Protein AF-A0A3D5AN71-F1 (afdb_monomer_lite)

Foldseek 3Di:
DDDDPQPPPRDPDDPDPPVCVPVDPDPDDFDFDDPPPDDCVNVVVVVLCVVPVCVVVQFPGWGDDPRDTDTDGDPVCVVVSVVD

Structure (mmCIF, N/CA/C/O backbone):
data_AF-A0A3D5AN71-F1
#
_entry.id   AF-A0A3D5AN71-F1
#
loop_
_atom_site.group_PDB
_atom_site.id
_atom_site.type_symbol
_atom_site.label_atom_id
_atom_site.label_alt_id
_atom_site.label_comp_id
_atom_site.label_asym_id
_atom_site.label_entity_id
_atom_site.label_seq_id
_atom_site.pdbx_PDB_ins_code
_atom_site.Cartn_x
_atom_site.Cartn_y
_atom_site.Cartn_z
_atom_site.occupancy
_atom_site.B_iso_or_equiv
_atom_site.auth_seq_id
_atom_site.auth_comp_id
_atom_site.auth_asym_id
_atom_site.auth_atom_id
_atom_site.pdbx_PDB_model_num
ATOM 1 N N . MET A 1 1 ? 15.906 -16.293 -57.810 1.00 38.16 1 MET A N 1
ATOM 2 C CA . MET A 1 1 ? 16.495 -14.950 -57.647 1.00 38.16 1 MET A CA 1
ATOM 3 C C . MET A 1 1 ? 15.618 -14.211 -56.660 1.00 38.16 1 MET A C 1
ATOM 5 O O . MET A 1 1 ? 14.549 -13.753 -57.030 1.00 38.16 1 MET A O 1
ATOM 9 N N . THR A 1 2 ? 15.989 -14.255 -55.387 1.00 37.88 2 THR A N 1
ATOM 10 C CA . THR A 1 2 ? 15.341 -13.509 -54.305 1.00 37.88 2 THR A CA 1
ATOM 11 C C . THR A 1 2 ? 15.836 -12.071 -54.386 1.00 37.88 2 THR A C 1
ATOM 13 O O . THR A 1 2 ? 17.035 -11.848 -54.252 1.00 37.88 2 THR A O 1
ATOM 16 N N . SER A 1 3 ? 14.949 -11.122 -54.685 1.00 44.06 3 SER A N 1
ATOM 17 C CA . SER A 1 3 ? 15.280 -9.699 -54.600 1.00 44.06 3 SER A CA 1
ATOM 18 C C . SER A 1 3 ? 15.393 -9.314 -53.131 1.00 44.06 3 SER A C 1
ATOM 20 O O . SER A 1 3 ? 14.448 -9.513 -52.374 1.00 44.06 3 SER A O 1
ATOM 22 N N . GLU A 1 4 ? 16.551 -8.801 -52.734 1.00 56.28 4 GLU A N 1
ATOM 23 C CA . GLU A 1 4 ? 16.722 -8.125 -51.453 1.00 56.28 4 GLU A CA 1
ATOM 24 C C . GLU A 1 4 ? 16.077 -6.734 -51.556 1.00 56.28 4 GLU A C 1
ATOM 26 O O . GLU A 1 4 ? 16.420 -5.935 -52.432 1.00 56.28 4 GLU A O 1
ATOM 31 N N . ASP A 1 5 ? 15.112 -6.452 -50.682 1.00 55.09 5 ASP A N 1
ATOM 32 C CA . ASP A 1 5 ? 14.487 -5.139 -50.530 1.00 55.09 5 ASP A CA 1
ATOM 33 C C . ASP A 1 5 ? 15.488 -4.155 -49.900 1.00 55.09 5 ASP A C 1
ATOM 35 O O . ASP A 1 5 ? 15.590 -4.018 -48.681 1.00 55.09 5 ASP A O 1
ATOM 39 N N . HIS A 1 6 ? 16.261 -3.461 -50.735 1.00 52.94 6 HIS A N 1
ATOM 40 C CA . HIS A 1 6 ? 17.136 -2.378 -50.289 1.00 52.94 6 HIS A CA 1
ATOM 41 C C . HIS A 1 6 ? 16.328 -1.074 -50.231 1.00 52.94 6 HIS A C 1
ATOM 43 O O . HIS A 1 6 ? 15.997 -0.482 -51.259 1.00 52.94 6 HIS A O 1
ATOM 49 N N . GLY A 1 7 ? 16.014 -0.604 -49.019 1.00 56.12 7 GLY A N 1
ATOM 50 C CA . GLY A 1 7 ? 15.436 0.726 -48.805 1.00 56.12 7 GLY A CA 1
ATOM 51 C C . GLY A 1 7 ? 16.356 1.849 -49.314 1.00 56.12 7 GLY A C 1
ATOM 52 O O . GLY A 1 7 ? 17.575 1.685 -49.377 1.00 56.12 7 GLY A O 1
ATOM 53 N N . MET A 1 8 ? 15.780 3.015 -49.634 1.00 57.00 8 MET A N 1
ATOM 54 C CA . MET A 1 8 ? 16.413 4.155 -50.340 1.00 57.00 8 MET A CA 1
ATOM 55 C C . MET A 1 8 ? 17.719 4.725 -49.735 1.00 57.00 8 MET A C 1
ATOM 57 O O . MET A 1 8 ? 18.348 5.573 -50.362 1.00 57.00 8 MET A O 1
ATOM 61 N N . PHE A 1 9 ? 18.150 4.269 -48.553 1.00 63.81 9 PHE A N 1
ATOM 62 C CA . PHE A 1 9 ? 19.357 4.735 -47.856 1.00 63.81 9 PHE A CA 1
ATOM 63 C C . PHE A 1 9 ? 20.451 3.667 -47.686 1.00 63.81 9 PHE A C 1
ATOM 65 O O . PHE A 1 9 ? 21.452 3.932 -47.027 1.00 63.81 9 PHE A O 1
ATOM 72 N N . GLY A 1 10 ? 20.292 2.467 -48.259 1.00 53.38 10 GLY A N 1
ATOM 73 C CA . GLY A 1 10 ? 21.351 1.446 -48.278 1.00 53.38 10 GLY A CA 1
ATOM 74 C C . GLY A 1 10 ? 21.783 0.920 -46.901 1.00 53.38 10 GLY A C 1
ATOM 75 O O . GLY A 1 10 ? 22.866 0.352 -46.776 1.00 53.38 10 GLY A O 1
ATOM 76 N N . VAL A 1 11 ? 20.967 1.113 -45.860 1.00 58.75 11 VAL A N 1
ATOM 77 C CA . VAL A 1 11 ? 21.292 0.674 -44.499 1.00 58.75 11 VAL A CA 1
ATOM 78 C C . VAL A 1 11 ? 21.060 -0.832 -44.349 1.00 58.75 11 VAL A C 1
ATOM 80 O O . VAL A 1 11 ? 19.934 -1.296 -44.207 1.00 58.75 11 VAL A O 1
ATOM 83 N N . GLY A 1 12 ? 22.142 -1.610 -44.375 1.00 55.94 12 GLY A N 1
ATOM 84 C CA . GLY A 1 12 ? 22.139 -3.011 -43.952 1.00 55.94 12 GLY A CA 1
ATOM 85 C C . GLY A 1 12 ? 22.287 -3.098 -42.433 1.00 55.94 12 GLY A C 1
ATOM 86 O O . GLY A 1 12 ? 23.406 -3.122 -41.929 1.00 55.94 12 GLY A O 1
ATOM 87 N N . GLY A 1 13 ? 21.175 -3.085 -41.694 1.00 66.69 13 GLY A N 1
ATOM 88 C CA . GLY A 1 13 ? 21.175 -3.158 -40.227 1.00 66.69 13 GLY A CA 1
ATOM 89 C C . GLY A 1 13 ? 19.819 -2.823 -39.596 1.00 66.69 13 GLY A C 1
ATOM 90 O O . GLY A 1 13 ? 18.839 -2.604 -40.298 1.00 66.69 13 GLY A O 1
ATOM 91 N N . THR A 1 14 ? 19.755 -2.761 -38.262 1.00 68.12 14 THR A N 1
ATOM 92 C CA . THR A 1 14 ? 18.519 -2.563 -37.470 1.00 68.12 14 THR A CA 1
ATOM 93 C C . THR A 1 14 ? 17.833 -1.202 -37.638 1.00 68.12 14 THR A C 1
ATOM 95 O O . THR A 1 14 ? 16.715 -1.037 -37.160 1.00 68.12 14 THR A O 1
ATOM 98 N N . GLY A 1 15 ? 18.468 -0.221 -38.288 1.00 66.19 15 GLY A N 1
ATOM 99 C CA . GLY A 1 15 ? 17.894 1.117 -38.489 1.00 66.19 15 GLY A CA 1
ATOM 100 C C . GLY A 1 15 ? 17.761 1.963 -37.214 1.00 66.19 15 GLY A C 1
ATOM 101 O O . GLY A 1 15 ? 17.149 3.026 -37.257 1.00 66.19 15 GLY A O 1
ATOM 102 N N . ASP A 1 16 ? 18.333 1.524 -36.089 1.00 68.19 16 ASP A N 1
ATOM 103 C CA . ASP A 1 16 ? 18.316 2.278 -34.836 1.00 68.19 16 ASP A CA 1
ATOM 104 C C . ASP A 1 16 ? 19.364 3.404 -34.845 1.00 68.19 16 ASP A C 1
ATOM 106 O O . ASP A 1 16 ? 20.563 3.169 -34.701 1.00 68.19 16 ASP A O 1
ATOM 110 N N . THR A 1 17 ? 18.907 4.647 -34.998 1.00 61.59 17 THR A N 1
ATOM 111 C CA . THR A 1 17 ? 19.761 5.847 -34.986 1.00 61.59 17 THR A CA 1
ATOM 112 C C . THR A 1 17 ? 20.045 6.373 -33.581 1.00 61.59 17 THR A C 1
ATOM 114 O O . THR A 1 17 ? 20.799 7.332 -33.432 1.00 61.59 17 THR A O 1
ATOM 117 N N . SER A 1 18 ? 19.424 5.794 -32.550 1.00 67.44 18 SER A N 1
ATOM 118 C CA . SER A 1 18 ? 19.598 6.231 -31.164 1.00 67.44 18 SER A CA 1
ATOM 119 C C . SER A 1 18 ? 20.866 5.651 -30.519 1.00 67.44 18 SER A C 1
ATOM 121 O O . SER A 1 18 ? 21.351 6.192 -29.529 1.00 67.44 18 SER A O 1
ATOM 123 N N . GLY A 1 19 ? 21.426 4.577 -31.094 1.00 62.59 19 GLY A N 1
ATOM 124 C CA . GLY A 1 19 ? 22.564 3.838 -30.537 1.00 62.59 19 GLY A CA 1
ATOM 125 C C . GLY A 1 19 ? 22.195 2.943 -29.348 1.00 62.59 19 GLY A C 1
ATOM 126 O O . GLY A 1 19 ? 23.077 2.338 -28.741 1.00 62.59 19 GLY A O 1
ATOM 127 N N . PHE A 1 20 ? 20.904 2.837 -29.021 1.00 66.06 20 PHE A N 1
ATOM 128 C CA . PHE A 1 20 ? 20.379 2.099 -27.875 1.00 66.06 20 PHE A CA 1
ATOM 129 C C . PHE A 1 20 ? 19.762 0.754 -28.264 1.00 66.06 20 PHE A C 1
ATOM 131 O O . PHE A 1 20 ? 18.869 0.305 -27.558 1.00 66.06 20 PHE A O 1
ATOM 138 N N . GLY A 1 21 ? 20.211 0.108 -29.345 1.00 58.41 21 GLY A N 1
ATOM 139 C CA . GLY A 1 21 ? 19.607 -1.076 -29.977 1.00 58.41 21 GLY A CA 1
ATOM 140 C C . GLY A 1 21 ? 19.272 -2.250 -29.043 1.00 58.41 21 GLY A C 1
ATOM 141 O O . GLY A 1 21 ? 19.960 -3.266 -29.049 1.00 58.41 21 GLY A O 1
ATOM 142 N N . GLY A 1 22 ? 18.200 -2.120 -28.256 1.00 67.69 22 GLY A N 1
ATOM 143 C CA . GLY A 1 22 ? 17.769 -3.063 -27.221 1.00 67.69 22 GLY A CA 1
ATOM 144 C C . GLY A 1 22 ? 18.135 -2.708 -25.769 1.00 67.69 22 GLY A C 1
ATOM 145 O O . GLY A 1 22 ? 17.891 -3.528 -24.884 1.00 67.69 22 GLY A O 1
ATOM 146 N N . LEU A 1 23 ? 18.694 -1.529 -25.473 1.00 71.44 23 LEU A N 1
ATOM 147 C CA . LEU A 1 23 ? 18.951 -1.082 -24.098 1.00 71.44 23 LEU A CA 1
ATOM 148 C C . LEU A 1 23 ? 17.637 -0.702 -23.407 1.00 71.44 23 LEU A C 1
ATOM 150 O O . LEU A 1 23 ? 17.196 0.443 -23.425 1.00 71.44 23 LEU A O 1
ATOM 154 N N . VAL A 1 24 ? 17.027 -1.692 -22.761 1.00 71.81 24 VAL A N 1
ATOM 155 C CA . VAL A 1 24 ? 15.949 -1.485 -21.794 1.00 71.81 24 VAL A CA 1
ATOM 156 C C . VAL A 1 24 ? 16.600 -1.222 -20.431 1.00 71.81 24 VAL A C 1
ATOM 158 O O . VAL A 1 24 ? 17.326 -2.094 -19.938 1.00 71.81 24 VAL A O 1
ATOM 161 N N . PRO A 1 25 ? 16.386 -0.049 -19.803 1.00 71.88 25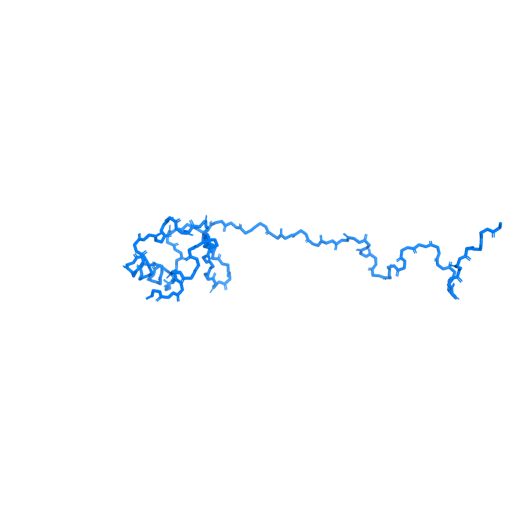 PRO A N 1
ATOM 162 C CA . PRO A 1 25 ? 16.820 0.175 -18.431 1.00 71.88 25 PRO A CA 1
ATOM 163 C C . PRO A 1 25 ? 16.261 -0.935 -17.546 1.00 71.88 25 PRO A C 1
ATOM 165 O O . PRO A 1 25 ? 15.065 -1.231 -17.596 1.00 71.88 25 PRO A O 1
ATOM 168 N N . ARG A 1 26 ? 17.115 -1.572 -16.740 1.00 72.38 26 ARG A N 1
ATOM 169 C CA . ARG A 1 26 ? 16.610 -2.533 -15.757 1.00 72.38 26 ARG A CA 1
ATOM 170 C C . ARG A 1 26 ? 15.740 -1.765 -14.763 1.00 72.38 26 ARG A C 1
ATOM 172 O O . ARG A 1 26 ? 16.210 -0.742 -14.256 1.00 72.38 26 ARG A O 1
ATOM 179 N N . PRO A 1 27 ? 14.512 -2.226 -14.475 1.00 70.50 27 PRO A N 1
ATOM 180 C CA . PRO A 1 27 ? 13.733 -1.625 -13.408 1.00 70.50 27 PRO A CA 1
ATOM 181 C C . PRO A 1 27 ? 14.548 -1.698 -12.114 1.00 70.50 27 PRO A C 1
ATOM 183 O O . PRO A 1 27 ? 15.199 -2.709 -11.836 1.00 70.50 27 PRO A O 1
ATOM 186 N N . GLY A 1 28 ? 14.564 -0.598 -11.363 1.00 70.69 28 GLY A N 1
ATOM 187 C CA . GLY A 1 28 ? 15.199 -0.571 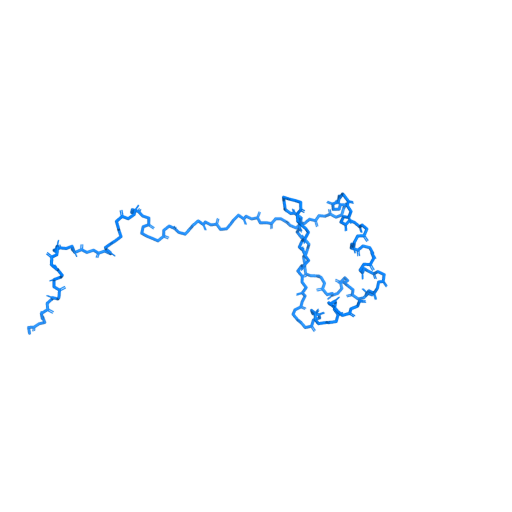-10.051 1.00 70.69 28 GLY A CA 1
ATOM 188 C C . GLY A 1 28 ? 14.549 -1.598 -9.126 1.00 70.69 28 GLY A C 1
ATOM 189 O O . GLY A 1 28 ? 13.351 -1.866 -9.228 1.00 70.69 28 GLY A O 1
ATOM 190 N N . THR A 1 29 ? 15.335 -2.180 -8.224 1.00 75.31 29 THR A N 1
ATOM 191 C CA . THR A 1 29 ? 14.790 -3.049 -7.180 1.00 75.31 29 THR A CA 1
ATOM 192 C C . THR A 1 29 ? 14.001 -2.191 -6.201 1.00 75.31 29 THR A C 1
ATOM 194 O O . THR A 1 29 ? 14.580 -1.391 -5.470 1.00 75.31 29 THR A O 1
ATOM 197 N N . VAL A 1 30 ? 12.683 -2.362 -6.190 1.00 78.62 30 VAL A N 1
ATOM 198 C CA . VAL A 1 30 ? 11.813 -1.792 -5.163 1.00 78.62 30 VAL A CA 1
ATOM 199 C C . VAL A 1 30 ? 11.805 -2.756 -3.981 1.00 78.62 30 VAL A C 1
ATOM 201 O O . VAL A 1 30 ? 11.433 -3.919 -4.144 1.00 78.62 30 VAL A O 1
ATOM 204 N N . LEU A 1 31 ? 12.274 -2.287 -2.825 1.00 82.62 31 LEU A N 1
ATOM 205 C CA . LEU A 1 31 ? 12.317 -3.071 -1.593 1.00 82.62 31 LEU A CA 1
ATOM 206 C C . LEU A 1 31 ? 10.971 -3.010 -0.874 1.00 82.62 31 LEU A C 1
ATOM 208 O O . LEU A 1 31 ? 10.292 -1.983 -0.896 1.00 82.62 31 LEU A O 1
ATOM 212 N N . ASP A 1 32 ? 10.617 -4.107 -0.215 1.00 89.75 32 ASP A N 1
ATOM 213 C CA . ASP A 1 32 ? 9.487 -4.154 0.701 1.00 89.75 32 ASP A CA 1
ATOM 214 C C . ASP A 1 32 ? 9.707 -3.167 1.855 1.00 89.75 32 ASP A C 1
ATOM 216 O O . ASP A 1 32 ? 10.762 -3.151 2.497 1.00 89.75 32 ASP A O 1
ATOM 220 N N . ALA A 1 33 ? 8.700 -2.342 2.123 1.00 90.81 33 ALA A N 1
ATOM 221 C CA . ALA A 1 33 ? 8.693 -1.467 3.280 1.00 90.81 33 ALA A CA 1
ATOM 222 C C . ALA A 1 33 ? 8.355 -2.276 4.539 1.00 90.81 33 ALA A C 1
ATOM 224 O O . ALA A 1 33 ? 7.489 -3.152 4.524 1.00 90.81 33 ALA A O 1
ATOM 225 N N . GLN A 1 34 ? 9.023 -1.958 5.645 1.00 88.75 34 GLN A N 1
ATOM 226 C CA . GLN A 1 34 ? 8.691 -2.492 6.963 1.00 88.75 34 GLN A CA 1
ATOM 227 C C . GLN A 1 34 ? 8.033 -1.403 7.799 1.00 88.75 34 GLN A C 1
ATOM 229 O O . GLN A 1 34 ? 8.399 -0.236 7.690 1.00 88.75 34 GLN A O 1
ATOM 234 N N . ARG A 1 35 ? 7.086 -1.796 8.655 1.00 89.12 35 ARG A N 1
ATOM 235 C CA . ARG A 1 35 ? 6.522 -0.889 9.657 1.00 89.12 35 ARG A CA 1
ATOM 236 C C . ARG A 1 35 ? 7.623 -0.423 10.636 1.00 89.12 35 ARG A C 1
ATOM 238 O O . ARG A 1 35 ? 8.478 -1.240 10.993 1.00 89.12 35 ARG A O 1
ATOM 245 N N . PRO A 1 36 ? 7.580 0.824 11.138 1.00 91.50 36 PRO A N 1
ATOM 246 C CA . PRO A 1 36 ? 6.641 1.882 10.757 1.00 91.50 36 PRO A CA 1
ATOM 247 C C . PRO A 1 36 ? 6.932 2.421 9.348 1.00 91.50 36 PRO A C 1
ATOM 249 O O . PRO A 1 36 ? 8.089 2.647 8.993 1.00 91.50 36 PRO A O 1
ATOM 252 N N . TYR A 1 37 ? 5.881 2.629 8.555 1.00 90.25 37 TYR A N 1
ATOM 253 C CA . TYR A 1 37 ? 5.979 3.164 7.192 1.00 90.25 37 TYR A CA 1
ATOM 254 C C . TYR A 1 37 ? 6.291 4.668 7.176 1.00 90.25 37 TYR A C 1
ATOM 256 O O . TYR A 1 37 ? 6.887 5.166 6.218 1.00 90.25 37 TYR A O 1
ATOM 264 N N . GLY A 1 38 ? 5.946 5.371 8.257 1.00 90.06 38 GLY A N 1
ATOM 265 C CA . GLY A 1 38 ? 6.207 6.789 8.461 1.00 90.06 38 GLY A CA 1
ATOM 266 C C . GLY A 1 38 ? 5.092 7.704 7.949 1.00 90.06 38 GLY A C 1
ATOM 267 O O . GLY A 1 38 ? 4.324 7.356 7.053 1.00 90.06 38 GLY A O 1
ATOM 268 N N . GLY A 1 39 ? 5.031 8.911 8.522 1.00 88.88 39 GLY A N 1
ATOM 269 C CA . GLY A 1 39 ? 3.978 9.887 8.229 1.00 88.88 39 GLY A CA 1
ATOM 270 C C . GLY A 1 39 ? 2.592 9.358 8.599 1.00 88.88 39 GLY A C 1
ATOM 271 O O . GLY A 1 39 ? 2.448 8.634 9.581 1.00 88.88 39 GLY A O 1
ATOM 272 N N . ASP A 1 40 ? 1.597 9.689 7.780 1.00 91.75 40 ASP A N 1
ATOM 273 C CA . ASP A 1 40 ? 0.207 9.250 7.965 1.00 91.75 40 ASP A CA 1
ATOM 274 C C . ASP A 1 40 ? -0.043 7.827 7.415 1.00 91.75 40 ASP A C 1
ATOM 276 O O . ASP A 1 40 ? -1.149 7.300 7.503 1.00 91.75 40 ASP A O 1
ATOM 280 N N . PHE A 1 41 ? 0.970 7.172 6.829 1.00 96.06 41 PHE A N 1
ATOM 281 C CA . PHE A 1 41 ? 0.799 5.855 6.205 1.00 96.06 41 PHE A CA 1
ATOM 282 C C . PHE A 1 41 ? 0.501 4.755 7.214 1.00 96.06 41 PHE A C 1
ATOM 284 O O . PHE A 1 41 ? -0.289 3.865 6.912 1.00 96.06 41 PHE A O 1
ATOM 291 N N . ASP A 1 42 ? 1.103 4.806 8.402 1.00 94.94 42 ASP A N 1
ATOM 292 C CA . ASP A 1 42 ? 0.800 3.833 9.451 1.00 94.94 42 ASP A CA 1
ATOM 293 C C . ASP A 1 42 ? -0.669 3.938 9.888 1.00 94.94 42 ASP A C 1
ATOM 295 O O . ASP A 1 42 ? -1.341 2.916 9.969 1.00 94.94 42 ASP A O 1
ATOM 299 N N . GLU A 1 43 ? -1.199 5.156 10.045 1.00 95.81 43 GLU A N 1
ATOM 300 C CA . GLU A 1 43 ? -2.609 5.389 10.386 1.00 95.81 43 GLU A CA 1
ATOM 301 C C . GLU A 1 43 ? -3.556 4.888 9.288 1.00 95.81 43 GLU A C 1
ATOM 303 O O . GLU A 1 43 ? -4.540 4.213 9.583 1.00 95.81 43 GLU A O 1
ATOM 308 N N . VAL A 1 44 ? -3.243 5.151 8.014 1.00 94.88 44 VAL A N 1
ATOM 309 C CA . VAL A 1 44 ? -4.045 4.662 6.879 1.00 94.88 44 VAL A CA 1
ATOM 310 C C . VAL A 1 44 ? -4.077 3.135 6.835 1.00 94.88 44 VAL A C 1
ATOM 312 O O . VAL A 1 44 ? -5.140 2.547 6.631 1.00 94.88 44 VAL A O 1
ATOM 315 N N . VAL A 1 45 ? -2.928 2.476 7.019 1.00 94.75 45 VAL A N 1
ATOM 316 C CA . VAL A 1 45 ? -2.879 1.008 7.008 1.00 94.75 45 VAL A CA 1
ATOM 317 C C . VAL A 1 45 ? -3.578 0.435 8.240 1.00 94.75 45 VAL A C 1
ATOM 319 O O . VAL A 1 45 ? -4.271 -0.570 8.113 1.00 94.75 45 VAL A O 1
ATOM 322 N N . ASP A 1 46 ? -3.462 1.069 9.406 1.00 94.69 46 ASP A N 1
ATOM 323 C CA . ASP A 1 46 ? -4.143 0.626 10.626 1.00 94.69 46 ASP A CA 1
ATOM 324 C C . ASP A 1 46 ? -5.667 0.764 10.513 1.00 94.69 46 ASP A C 1
ATOM 326 O O . ASP A 1 46 ? -6.390 -0.175 10.847 1.00 94.69 46 ASP A O 1
ATOM 330 N N . ALA A 1 47 ? -6.163 1.870 9.953 1.00 95.75 47 ALA A N 1
ATOM 331 C CA . ALA A 1 47 ? -7.586 2.055 9.674 1.00 95.75 47 ALA A CA 1
ATOM 332 C C . ALA A 1 47 ? -8.113 1.019 8.665 1.00 95.75 47 ALA A C 1
ATOM 334 O O . ALA A 1 47 ? -9.215 0.494 8.825 1.00 95.75 47 ALA A O 1
ATOM 335 N N . LEU A 1 48 ? -7.316 0.678 7.645 1.00 94.81 48 LEU A N 1
ATOM 336 C CA . LEU A 1 48 ? -7.673 -0.369 6.689 1.00 94.81 48 LEU A CA 1
ATOM 337 C C . LEU A 1 48 ? -7.655 -1.769 7.330 1.00 94.81 48 LEU A C 1
ATOM 339 O O . LEU A 1 48 ? -8.515 -2.585 7.010 1.00 94.81 48 LEU A O 1
ATOM 343 N N . GLU A 1 49 ? -6.715 -2.055 8.241 1.00 94.75 49 GLU A N 1
ATOM 344 C CA . GLU A 1 49 ? -6.701 -3.304 9.024 1.00 94.75 49 GLU A CA 1
ATOM 345 C C . GLU A 1 49 ? -7.929 -3.410 9.944 1.00 94.75 49 GLU A C 1
ATOM 347 O O . GLU A 1 49 ? -8.462 -4.507 10.118 1.00 94.75 49 GLU A O 1
ATOM 352 N N . GLU A 1 50 ? -8.394 -2.296 10.517 1.00 96.12 50 GLU A N 1
ATOM 353 C CA . GLU A 1 50 ? -9.611 -2.255 11.337 1.00 96.12 50 GLU A CA 1
ATOM 354 C C . GLU A 1 50 ? -10.868 -2.512 10.498 1.00 96.12 50 GLU A C 1
ATOM 356 O O . GLU A 1 50 ? -11.718 -3.321 10.879 1.00 96.12 50 GLU A O 1
ATOM 361 N N . ALA A 1 51 ? -10.974 -1.853 9.343 1.00 96.38 51 ALA A N 1
ATOM 362 C CA . ALA A 1 51 ? -12.129 -1.968 8.463 1.00 96.38 51 ALA A CA 1
ATOM 363 C C . ALA A 1 51 ? -12.199 -3.351 7.786 1.00 96.38 51 ALA A C 1
ATOM 365 O O . ALA A 1 51 ? -13.279 -3.934 7.665 1.00 96.38 51 ALA A O 1
ATOM 366 N N . TYR A 1 52 ? -11.047 -3.904 7.386 1.00 96.06 52 TYR A N 1
ATOM 367 C CA . TYR A 1 52 ? -10.922 -5.206 6.734 1.00 96.06 52 TYR A CA 1
ATOM 368 C C . TYR A 1 52 ? -9.952 -6.123 7.507 1.00 96.06 52 TYR A C 1
ATOM 370 O O . TYR A 1 52 ? -8.761 -6.201 7.187 1.00 96.06 52 TYR A O 1
ATOM 378 N N . PRO A 1 53 ? -10.442 -6.897 8.498 1.00 93.50 53 PRO A N 1
ATOM 379 C CA . PRO A 1 53 ? -9.594 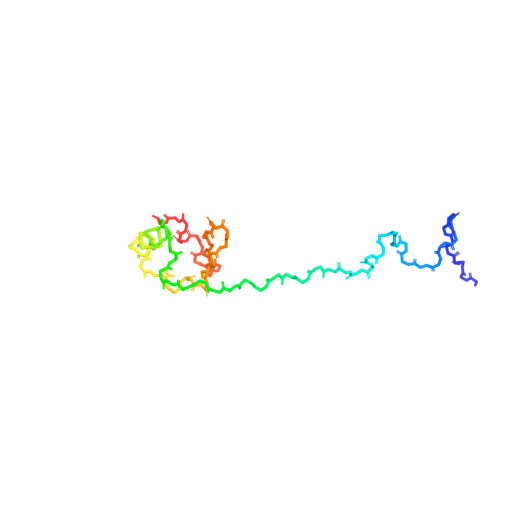-7.721 9.369 1.00 93.50 53 PRO A CA 1
ATOM 380 C C . PRO A 1 53 ? -8.755 -8.786 8.645 1.00 93.50 53 PRO A C 1
ATOM 382 O O . PRO A 1 53 ? -7.762 -9.270 9.189 1.00 93.50 53 PRO A O 1
ATOM 385 N N . GLN A 1 54 ? -9.137 -9.170 7.421 1.00 93.25 54 GLN A N 1
ATOM 386 C CA . GLN A 1 54 ? -8.408 -10.126 6.581 1.00 93.25 54 GLN A CA 1
ATOM 387 C C . GLN A 1 54 ? -7.336 -9.456 5.700 1.00 93.25 54 GLN A C 1
ATOM 389 O O . GLN A 1 54 ? -6.807 -10.097 4.786 1.00 93.25 54 GLN A O 1
ATOM 394 N N . LEU A 1 55 ? -6.990 -8.183 5.951 1.00 93.62 55 LEU A N 1
ATOM 395 C CA . LEU A 1 55 ? -6.020 -7.432 5.147 1.00 93.62 55 LEU A CA 1
ATOM 396 C C . LEU A 1 55 ? -4.670 -8.143 5.058 1.00 93.62 55 LEU A C 1
ATOM 398 O O . LEU A 1 55 ? -4.090 -8.219 3.979 1.00 93.62 55 LEU A O 1
ATOM 402 N N . ARG A 1 56 ? -4.195 -8.732 6.160 1.00 91.00 56 ARG A N 1
ATOM 403 C CA . ARG A 1 56 ? -2.906 -9.444 6.189 1.00 91.00 56 ARG A CA 1
ATOM 404 C C . ARG A 1 56 ? -2.867 -10.648 5.251 1.00 91.00 56 ARG A C 1
ATOM 406 O O . ARG A 1 56 ? -1.824 -10.924 4.677 1.00 91.00 56 ARG A O 1
ATOM 413 N N . ASP A 1 57 ? -3.998 -11.320 5.050 1.00 93.25 57 ASP A N 1
ATOM 414 C CA . ASP A 1 57 ? -4.121 -12.420 4.088 1.00 93.25 57 ASP A CA 1
ATOM 415 C C . ASP A 1 57 ? -4.342 -11.929 2.649 1.00 93.25 57 ASP A C 1
ATOM 417 O O . ASP A 1 57 ? -4.373 -12.735 1.716 1.00 93.25 57 ASP A O 1
ATOM 421 N N . ALA A 1 58 ? -4.641 -10.644 2.458 1.00 94.94 58 ALA A N 1
ATOM 422 C CA . ALA A 1 58 ? -4.822 -10.028 1.149 1.00 94.94 58 ALA A CA 1
ATOM 423 C C . ALA A 1 58 ? -3.563 -9.316 0.648 1.00 94.94 58 ALA A C 1
ATOM 425 O O . ALA A 1 58 ? -3.431 -9.111 -0.554 1.00 94.94 58 ALA A O 1
ATOM 426 N N . LEU A 1 59 ? -2.654 -8.959 1.551 1.00 94.50 59 LEU A N 1
ATOM 427 C CA . LEU A 1 59 ? -1.466 -8.166 1.278 1.00 94.50 59 LEU A CA 1
ATOM 428 C C . LEU A 1 59 ? -0.278 -9.058 0.894 1.00 94.50 59 LEU A C 1
ATOM 430 O O . LEU A 1 59 ? 0.191 -9.866 1.690 1.00 94.50 59 LEU A O 1
ATOM 434 N N . GLU A 1 60 ? 0.236 -8.889 -0.320 1.00 94.12 60 GLU A N 1
ATOM 435 C CA . GLU A 1 60 ? 1.435 -9.584 -0.806 1.00 94.12 60 GLU A CA 1
ATOM 436 C C . GLU A 1 60 ? 2.714 -8.821 -0.448 1.00 94.12 60 GLU A C 1
ATOM 438 O O . GLU A 1 60 ? 3.733 -9.423 -0.119 1.00 94.12 60 GLU A O 1
ATOM 443 N N . ARG A 1 61 ? 2.662 -7.488 -0.536 1.00 92.94 61 ARG A N 1
ATOM 444 C CA . ARG A 1 61 ? 3.796 -6.590 -0.296 1.00 92.94 61 ARG A CA 1
ATOM 445 C C . ARG A 1 61 ? 3.322 -5.170 -0.015 1.00 92.94 61 ARG A C 1
ATOM 447 O O . ARG A 1 61 ? 2.346 -4.710 -0.605 1.00 92.94 61 ARG A O 1
ATOM 454 N N . VAL A 1 62 ? 4.092 -4.441 0.788 1.00 95.06 62 VAL A N 1
ATOM 455 C CA . VAL A 1 62 ? 3.985 -2.984 0.923 1.00 95.06 62 VAL A CA 1
ATOM 456 C C . VAL A 1 62 ? 5.239 -2.326 0.380 1.00 95.06 62 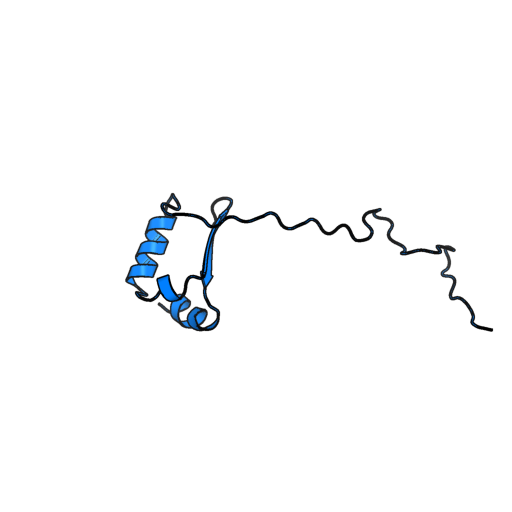VAL A C 1
ATOM 458 O O . VAL A 1 62 ? 6.346 -2.796 0.621 1.00 95.06 62 VAL A O 1
ATOM 461 N N . VAL A 1 63 ? 5.067 -1.231 -0.348 1.00 94.88 63 VAL A N 1
ATOM 462 C CA . VAL A 1 63 ? 6.157 -0.386 -0.832 1.00 94.88 63 VAL A CA 1
ATOM 463 C C . VAL A 1 63 ? 5.881 1.045 -0.411 1.00 94.88 63 VAL A C 1
ATOM 465 O O . VAL A 1 63 ? 4.760 1.528 -0.554 1.00 94.88 63 VAL A O 1
ATOM 468 N N . VAL A 1 64 ? 6.925 1.728 0.047 1.00 93.88 64 VAL A N 1
ATOM 469 C CA . VAL A 1 64 ? 6.932 3.181 0.199 1.00 93.88 64 VAL A CA 1
ATOM 470 C C . VAL A 1 64 ? 8.080 3.724 -0.639 1.00 93.88 64 VAL A C 1
ATOM 472 O O . VAL A 1 64 ? 9.238 3.396 -0.385 1.00 93.88 64 VAL A O 1
ATOM 475 N N . ASP A 1 65 ? 7.772 4.538 -1.645 1.00 92.06 65 ASP A N 1
ATOM 476 C CA . ASP A 1 65 ? 8.777 5.184 -2.495 1.00 92.06 65 ASP A CA 1
ATOM 477 C C . ASP A 1 65 ? 8.389 6.642 -2.740 1.00 92.06 65 ASP A C 1
ATOM 479 O O . ASP A 1 65 ? 7.249 6.943 -3.068 1.00 92.06 65 ASP A O 1
ATOM 483 N N . ARG A 1 66 ? 9.335 7.567 -2.535 1.00 91.56 66 ARG A N 1
ATOM 484 C CA . ARG A 1 66 ? 9.161 9.024 -2.741 1.00 91.56 66 ARG A CA 1
ATOM 485 C C . ARG A 1 66 ? 7.885 9.648 -2.139 1.00 91.56 66 ARG A C 1
ATOM 487 O O . ARG A 1 66 ? 7.396 10.646 -2.656 1.00 91.56 66 ARG A O 1
ATOM 494 N N . GLY A 1 67 ? 7.395 9.122 -1.017 1.00 91.81 67 GLY A N 1
ATOM 495 C CA . GLY A 1 67 ? 6.185 9.634 -0.362 1.00 91.81 67 GLY A CA 1
ATOM 496 C C . GLY A 1 67 ? 4.882 9.071 -0.932 1.00 91.81 67 GLY A C 1
ATOM 497 O O . GLY A 1 67 ? 3.827 9.652 -0.702 1.00 91.81 67 GLY A O 1
ATOM 498 N N . GLU A 1 68 ? 4.941 7.950 -1.648 1.00 94.56 68 GLU A N 1
ATOM 499 C CA . GLU A 1 68 ? 3.773 7.195 -2.093 1.00 94.56 68 GLU A CA 1
ATOM 500 C C . GLU A 1 68 ? 3.745 5.819 -1.419 1.00 94.56 68 GLU A C 1
ATOM 502 O O . GLU A 1 68 ? 4.737 5.087 -1.438 1.00 94.56 68 GLU A O 1
ATOM 507 N N . LEU A 1 69 ? 2.595 5.467 -0.838 1.00 95.12 69 LEU A N 1
ATOM 508 C CA . LEU A 1 69 ? 2.309 4.143 -0.290 1.00 95.12 69 LEU A CA 1
ATOM 509 C C . LEU A 1 69 ? 1.650 3.278 -1.368 1.00 95.12 69 LEU A C 1
ATOM 511 O O . LEU A 1 69 ? 0.609 3.636 -1.914 1.00 95.12 69 LEU A O 1
ATOM 515 N N . THR A 1 70 ? 2.223 2.108 -1.637 1.00 95.25 70 THR A N 1
ATOM 516 C CA . THR A 1 70 ? 1.654 1.102 -2.540 1.00 95.25 70 THR A CA 1
ATOM 517 C C . THR A 1 70 ? 1.406 -0.201 -1.787 1.00 95.25 70 THR A C 1
ATOM 519 O O . THR A 1 70 ? 2.335 -0.806 -1.247 1.00 95.25 70 THR A O 1
ATOM 522 N N . LEU A 1 71 ? 0.153 -0.660 -1.796 1.00 95.56 71 LEU A N 1
ATOM 523 C CA . LEU A 1 71 ? -0.264 -1.952 -1.254 1.00 95.56 71 LEU A CA 1
ATOM 524 C C . LEU A 1 71 ? -0.468 -2.936 -2.410 1.00 95.56 71 LEU A C 1
ATOM 526 O O . LEU A 1 71 ? -1.335 -2.739 -3.260 1.00 95.56 71 LEU A O 1
ATOM 530 N N . HIS A 1 72 ? 0.332 -3.997 -2.458 1.00 95.69 72 HIS A N 1
ATOM 531 C CA . HIS A 1 72 ? 0.138 -5.086 -3.409 1.00 95.69 72 HIS A CA 1
ATOM 532 C C . HIS A 1 72 ? -0.887 -6.060 -2.840 1.00 95.69 72 HIS A C 1
ATOM 534 O O . HIS A 1 72 ? -0.619 -6.713 -1.833 1.00 95.69 72 HIS A O 1
ATOM 540 N N . ILE A 1 73 ? -2.056 -6.128 -3.473 1.00 96.62 73 ILE A N 1
ATOM 541 C CA . ILE A 1 73 ? -3.182 -6.949 -3.030 1.00 96.62 73 ILE A CA 1
ATOM 542 C C . ILE A 1 73 ? -3.351 -8.146 -3.964 1.00 96.62 73 ILE A C 1
ATOM 544 O O . ILE A 1 73 ? -3.333 -7.986 -5.187 1.00 96.62 73 ILE A O 1
ATOM 548 N N . VAL A 1 74 ? -3.596 -9.327 -3.390 1.00 96.38 74 VAL A N 1
ATOM 549 C CA . VAL A 1 74 ? -3.922 -10.532 -4.160 1.00 96.38 74 VAL A CA 1
ATOM 550 C C . VAL A 1 74 ? -5.126 -10.259 -5.076 1.00 96.38 74 VAL A C 1
ATOM 552 O O . VAL A 1 74 ? -6.156 -9.770 -4.598 1.00 96.38 74 VAL A O 1
ATOM 555 N N . PRO A 1 75 ? -5.073 -10.615 -6.376 1.00 96.56 75 PRO A N 1
ATOM 556 C CA . PRO A 1 75 ? -6.106 -10.225 -7.340 1.00 96.56 75 PRO A CA 1
ATOM 557 C C . PRO A 1 75 ? -7.528 -10.619 -6.934 1.00 96.56 75 PRO A C 1
ATOM 559 O O . PRO A 1 75 ? -8.477 -9.881 -7.182 1.00 96.56 75 PRO A O 1
ATOM 562 N N . ALA A 1 76 ? -7.665 -11.769 -6.269 1.00 95.94 76 ALA A N 1
ATOM 563 C CA . ALA A 1 76 ? -8.947 -12.294 -5.815 1.00 95.94 76 ALA A CA 1
ATOM 564 C C . ALA A 1 76 ? -9.635 -11.421 -4.750 1.00 95.94 76 ALA A C 1
ATOM 566 O O . ALA A 1 76 ? -10.854 -11.474 -4.656 1.00 95.94 76 ALA A O 1
ATOM 567 N N . LYS A 1 77 ? -8.880 -10.625 -3.978 1.00 95.94 77 LYS A N 1
ATOM 568 C CA . LYS A 1 77 ? -9.395 -9.839 -2.842 1.00 95.94 77 LYS A CA 1
ATOM 569 C C . LYS A 1 77 ? -9.415 -8.329 -3.098 1.00 95.94 77 LYS A C 1
ATOM 571 O O . LYS A 1 77 ? -9.842 -7.579 -2.228 1.00 95.94 77 LYS A O 1
ATOM 576 N N . ILE A 1 78 ? -8.982 -7.863 -4.277 1.00 95.44 78 ILE A N 1
ATOM 577 C CA . ILE A 1 78 ? -8.928 -6.424 -4.608 1.00 95.44 78 ILE A CA 1
ATOM 578 C C . ILE A 1 78 ? -10.297 -5.760 -4.434 1.00 95.44 78 ILE A C 1
ATOM 580 O O . ILE A 1 78 ? -10.390 -4.697 -3.830 1.00 95.44 78 ILE A O 1
ATOM 584 N N . ALA A 1 79 ? -11.361 -6.383 -4.950 1.00 96.25 79 ALA A N 1
ATOM 585 C CA . ALA A 1 79 ? -12.700 -5.803 -4.882 1.00 96.25 79 ALA A CA 1
ATOM 586 C C . ALA A 1 79 ? -13.187 -5.639 -3.435 1.00 96.25 79 ALA A C 1
ATOM 588 O O . ALA A 1 79 ? -13.753 -4.604 -3.107 1.00 96.25 79 ALA A O 1
ATOM 589 N N . GLU A 1 80 ? -12.927 -6.630 -2.579 1.00 95.12 80 GLU A N 1
ATOM 590 C CA . GLU A 1 80 ? -13.301 -6.607 -1.161 1.00 95.12 80 GLU A CA 1
ATOM 591 C C . GLU A 1 80 ? -12.552 -5.492 -0.419 1.00 95.12 80 GLU A C 1
ATOM 593 O O . GLU A 1 80 ? -13.172 -4.663 0.244 1.00 95.12 80 GLU A O 1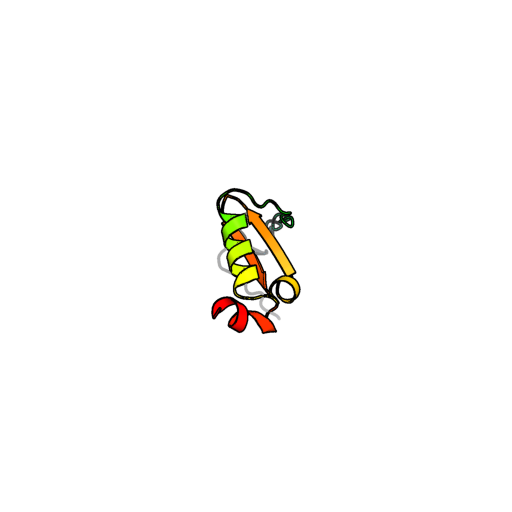
ATOM 598 N N . VAL A 1 81 ? -11.231 -5.406 -0.618 1.00 95.12 81 VAL A N 1
ATOM 599 C CA . VAL A 1 81 ? -10.384 -4.372 -0.000 1.00 95.12 81 VAL A CA 1
ATOM 600 C C . VAL A 1 81 ? -10.798 -2.963 -0.437 1.00 95.12 81 VAL A C 1
ATOM 602 O O . VAL A 1 81 ? -10.835 -2.061 0.388 1.00 95.12 81 VAL A O 1
ATOM 605 N N . CYS A 1 82 ? -11.139 -2.748 -1.712 1.00 94.94 82 CYS A N 1
ATOM 606 C CA . CYS A 1 82 ? -11.512 -1.420 -2.220 1.00 94.94 82 CYS A CA 1
ATOM 607 C C . CYS A 1 82 ? -12.947 -0.977 -1.878 1.00 94.94 82 CYS A C 1
ATOM 609 O O . CYS A 1 82 ? -13.299 0.167 -2.164 1.00 94.94 82 CYS A O 1
ATOM 611 N N . GLN A 1 83 ? -13.789 -1.871 -1.358 1.00 94.25 83 GLN A N 1
ATOM 612 C CA . GLN A 1 83 ? -15.190 -1.587 -1.013 1.00 94.25 83 GLN A CA 1
ATOM 613 C C . GLN A 1 83 ? -15.441 -1.462 0.490 1.00 94.25 83 GLN A C 1
ATOM 615 O O . GLN A 1 83 ? -16.562 -1.133 0.880 1.00 94.25 83 GLN A O 1
ATOM 620 N N . THR A 1 84 ? -14.430 -1.773 1.297 1.00 85.62 84 THR A N 1
ATOM 621 C CA . THR A 1 84 ? -14.477 -1.635 2.752 1.00 85.62 84 THR A CA 1
ATOM 622 C C . THR A 1 84 ? -14.380 -0.159 3.132 1.00 85.62 84 THR A C 1
ATOM 624 O O . THR A 1 84 ? -15.175 0.270 3.998 1.00 85.62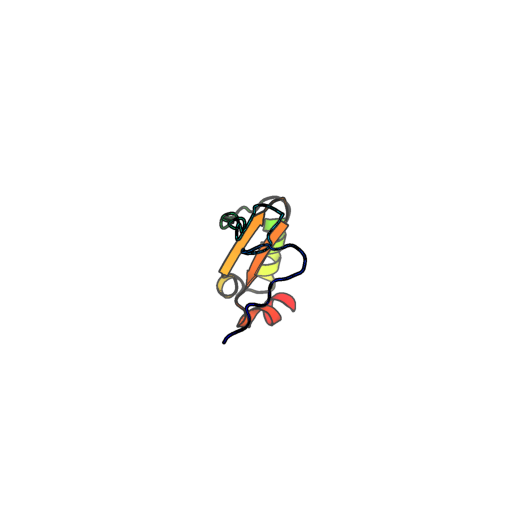 84 THR A O 1
#

pLDDT: mean 82.36, std 16.36, range [37.88, 96.62]

Sequence (84 aa):
MTSEDHGMFGVGGTGDTSGFGGLVPRPGTVLDAQRPYGGDFDEVVDALEEAYPQLRDALERVVVDRGELTLHIVPAKIAEVCQT

Secondary structure (DSSP, 8-state):
-------TT---S---SSS-TT-PPPPP-PPPP-S---TTHHHHHHHHHHH-TTHHHHEEEEEEETTEEEEEE-GGGHHHHHH-

Radius of gyration: 24.15 Å; chains: 1; bounding box: 38×25×69 Å